Protein AF-A0A2J4XUQ4-F1 (afdb_monomer_lite)

Radius of gyration: 13.24 Å; chains: 1; bounding box: 23×13×36 Å

Foldseek 3Di:
DDKDFDDKDWDDPVQDDDPVHNVSRDDTDTDIDDD

Structure (mmCIF, N/CA/C/O backbone):
data_AF-A0A2J4XUQ4-F1
#
_entry.id   AF-A0A2J4XUQ4-F1
#
loop_
_atom_site.group_PDB
_atom_site.id
_atom_site.type_symbol
_atom_site.label_atom_id
_atom_site.label_alt_id
_atom_site.label_comp_id
_atom_site.label_asym_id
_atom_site.label_entity_id
_atom_site.label_seq_id
_atom_site.pdbx_PDB_ins_code
_atom_site.Cartn_x
_atom_site.Cartn_y
_atom_site.Cartn_z
_atom_site.occupancy
_atom_site.B_iso_or_equiv
_atom_site.auth_seq_id
_atom_site.auth_comp_id
_atom_site.auth_asym_id
_atom_site.auth_atom_id
_atom_site.pdbx_PDB_model_num
ATOM 1 N N . ARG A 1 1 ? -6.666 -3.596 24.503 1.00 79.81 1 ARG A N 1
ATOM 2 C CA . ARG A 1 1 ? -7.524 -3.102 23.404 1.00 79.81 1 ARG A CA 1
ATOM 3 C C . ARG A 1 1 ? -7.202 -3.962 22.205 1.00 79.81 1 ARG A C 1
ATOM 5 O O . ARG A 1 1 ? -6.051 -3.944 21.782 1.00 79.81 1 ARG A O 1
ATOM 12 N N . ASP A 1 2 ? -8.156 -4.759 21.750 1.00 93.88 2 ASP A N 1
ATOM 13 C CA . ASP A 1 2 ? -7.958 -5.635 20.599 1.00 93.88 2 ASP A CA 1
ATOM 14 C C . ASP A 1 2 ? -8.100 -4.843 19.300 1.00 93.88 2 ASP A C 1
ATOM 16 O O . ASP A 1 2 ? -8.792 -3.822 19.245 1.00 93.88 2 ASP A O 1
ATOM 20 N N . VAL A 1 3 ? -7.424 -5.300 18.249 1.00 96.44 3 VAL A N 1
ATOM 21 C CA . VAL A 1 3 ? -7.456 -4.664 16.931 1.00 96.44 3 VAL A CA 1
ATOM 22 C C . VAL A 1 3 ? -7.889 -5.690 15.901 1.00 96.44 3 VAL A C 1
ATOM 24 O O . VAL A 1 3 ? -7.326 -6.777 15.812 1.00 96.44 3 VAL A O 1
ATOM 27 N N . GLN A 1 4 ? -8.888 -5.331 15.102 1.00 97.12 4 GLN A N 1
ATOM 28 C CA . GLN A 1 4 ? -9.321 -6.113 13.953 1.00 97.12 4 GLN A CA 1
ATOM 29 C C . GLN A 1 4 ? -8.752 -5.504 12.671 1.00 97.12 4 GLN A C 1
ATOM 31 O O .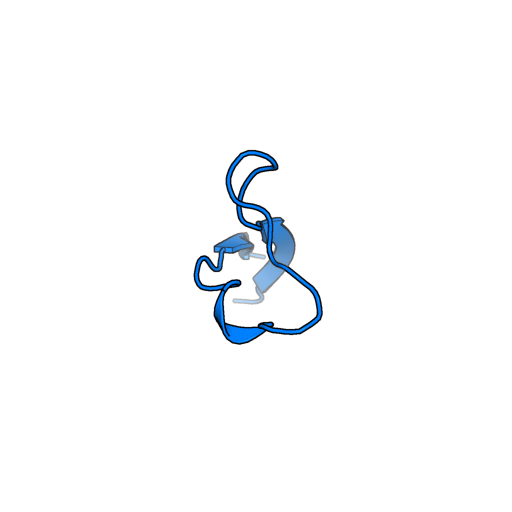 GLN A 1 4 ? -9.058 -4.352 12.352 1.00 97.12 4 GLN A O 1
ATOM 36 N N . PHE A 1 5 ? -7.989 -6.288 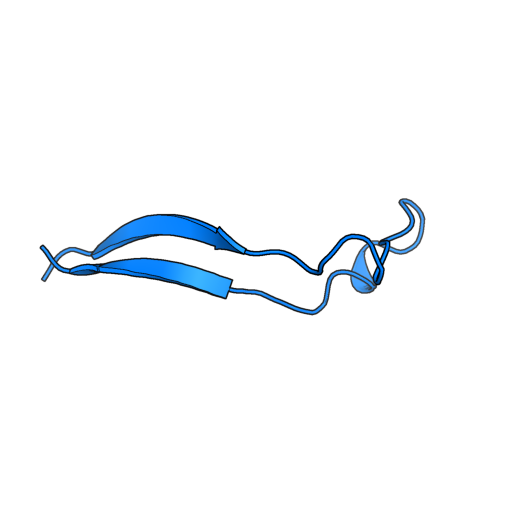11.908 1.00 96.62 5 PHE A N 1
ATOM 37 C CA . PHE A 1 5 ? -7.583 -5.940 10.545 1.00 96.62 5 PHE A CA 1
ATOM 38 C C . PHE A 1 5 ? -8.757 -6.185 9.599 1.00 96.62 5 PHE A C 1
ATOM 40 O O . PHE A 1 5 ? -9.184 -7.324 9.418 1.00 96.62 5 PHE A O 1
ATOM 47 N N . LYS A 1 6 ? -9.325 -5.113 9.047 1.00 97.25 6 LYS A N 1
ATOM 48 C CA . LYS A 1 6 ? -10.494 -5.187 8.162 1.00 97.25 6 LYS A CA 1
ATOM 49 C C . LYS A 1 6 ? -10.101 -5.257 6.697 1.00 97.25 6 LYS A C 1
ATOM 51 O O . LYS A 1 6 ? -10.721 -6.003 5.952 1.00 97.25 6 LYS A O 1
ATOM 56 N N . GLU A 1 7 ? -9.074 -4.512 6.308 1.00 97.88 7 GLU A N 1
ATOM 57 C CA . GLU A 1 7 ? -8.654 -4.415 4.914 1.00 97.88 7 GLU A CA 1
ATOM 58 C C . GLU A 1 7 ? -7.141 -4.235 4.811 1.00 97.88 7 GLU A C 1
ATOM 60 O O . GLU A 1 7 ? -6.525 -3.622 5.687 1.00 97.88 7 GLU A O 1
ATOM 65 N N . GLN A 1 8 ? -6.557 -4.765 3.737 1.00 97.62 8 GLN A N 1
ATOM 66 C CA . GLN A 1 8 ? -5.174 -4.522 3.347 1.00 97.62 8 GLN A CA 1
ATOM 67 C C . GLN A 1 8 ? -5.164 -3.755 2.028 1.00 97.62 8 GLN A C 1
ATOM 69 O O . GLN A 1 8 ? -5.661 -4.243 1.015 1.00 97.62 8 GLN A O 1
ATOM 74 N N . PHE A 1 9 ? -4.531 -2.590 2.035 1.00 97.88 9 PHE A N 1
ATOM 75 C CA . PHE A 1 9 ? -4.355 -1.771 0.847 1.00 97.88 9 PHE A CA 1
ATOM 76 C C . PHE A 1 9 ? -3.093 -2.176 0.084 1.00 97.88 9 PHE A C 1
ATOM 78 O O . PHE A 1 9 ? -2.103 -2.649 0.658 1.00 97.88 9 PHE A O 1
ATOM 85 N N . ARG A 1 10 ? -3.129 -1.961 -1.230 1.00 97.62 10 ARG A N 1
ATOM 86 C CA . ARG A 1 10 ? -2.008 -2.149 -2.152 1.00 97.62 10 ARG A CA 1
ATOM 87 C C . ARG A 1 10 ? -1.888 -0.935 -3.066 1.00 97.62 10 ARG A C 1
ATOM 89 O O . ARG A 1 10 ? -2.748 -0.061 -3.060 1.00 97.62 10 ARG A O 1
ATOM 96 N N . GLN A 1 11 ? -0.785 -0.893 -3.802 1.00 97.75 11 GLN A N 1
ATOM 97 C CA . GLN A 1 11 ? -0.577 0.066 -4.883 1.00 97.75 11 GLN A CA 1
ATOM 98 C C . GLN A 1 11 ? -1.705 -0.081 -5.906 1.00 97.75 11 GLN A C 1
ATOM 100 O O . GLN A 1 11 ? -2.166 -1.203 -6.140 1.00 97.75 11 GLN A O 1
ATOM 105 N N . ASP A 1 12 ? -2.155 1.040 -6.458 1.00 97.50 12 ASP A N 1
ATOM 106 C CA . ASP A 1 12 ? -3.220 1.053 -7.455 1.00 97.50 12 ASP A CA 1
ATOM 107 C C . ASP A 1 12 ? -2.715 0.495 -8.803 1.00 97.50 12 ASP A C 1
ATOM 109 O O . ASP A 1 12 ? -1.519 0.246 -8.990 1.00 97.50 12 ASP A O 1
ATOM 113 N N . ALA A 1 13 ? -3.628 0.217 -9.731 1.00 97.25 13 ALA A N 1
ATOM 114 C CA . ALA A 1 13 ? -3.343 -0.493 -10.976 1.00 97.25 13 ALA A CA 1
ATOM 115 C C . ALA A 1 13 ? -2.386 0.258 -11.924 1.00 97.25 13 ALA A C 1
ATOM 117 O O . ALA A 1 13 ? -1.755 -0.370 -12.775 1.00 97.25 13 ALA A O 1
ATOM 118 N N . ASP A 1 14 ? -2.245 1.575 -11.768 1.00 97.94 14 ASP A N 1
ATOM 119 C CA . ASP A 1 14 ? -1.262 2.412 -12.466 1.00 97.94 14 ASP A CA 1
ATOM 120 C C . ASP A 1 14 ? 0.183 2.213 -11.954 1.00 97.94 14 ASP A C 1
ATOM 122 O O . ASP A 1 14 ? 1.132 2.668 -12.591 1.00 97.94 14 ASP A O 1
ATOM 126 N N . HIS A 1 15 ? 0.364 1.454 -10.867 1.00 97.81 15 HIS A N 1
ATOM 127 C CA . HIS A 1 15 ? 1.650 1.055 -10.288 1.00 97.81 15 HIS A CA 1
ATOM 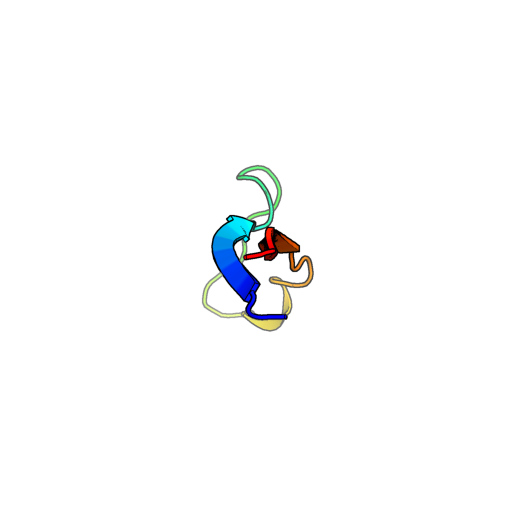128 C C . HIS A 1 15 ? 1.802 -0.482 -10.277 1.00 97.81 15 HIS A C 1
ATOM 130 O O . HIS A 1 15 ? 1.850 -1.107 -9.205 1.00 97.81 15 HIS A O 1
ATOM 136 N N . PRO A 1 16 ? 1.869 -1.134 -11.456 1.00 96.94 16 PRO A N 1
ATOM 137 C CA . PRO A 1 16 ? 1.934 -2.586 -11.539 1.00 96.94 16 PRO A CA 1
ATOM 138 C C . PRO A 1 16 ? 3.234 -3.125 -10.934 1.00 96.94 16 PRO A C 1
ATOM 140 O O . PRO A 1 16 ? 4.313 -2.557 -11.101 1.00 96.94 16 PRO A O 1
ATOM 143 N N . VAL A 1 17 ? 3.140 -4.281 -10.279 1.00 97.81 17 VAL A N 1
ATOM 144 C CA . VAL A 1 17 ? 4.301 -5.022 -9.772 1.00 97.81 17 VAL A CA 1
ATOM 145 C C . VAL A 1 17 ? 4.512 -6.237 -10.660 1.00 97.81 17 VAL A C 1
ATOM 147 O O . VAL A 1 17 ? 3.678 -7.142 -10.699 1.00 97.81 17 VAL A O 1
ATOM 150 N N . ILE A 1 18 ? 5.618 -6.251 -11.400 1.00 97.69 18 ILE A N 1
ATOM 151 C CA . ILE A 1 18 ? 5.974 -7.380 -12.261 1.00 97.69 18 ILE A CA 1
ATOM 152 C C . ILE A 1 18 ? 6.436 -8.574 -11.415 1.00 97.69 18 ILE A C 1
ATOM 154 O O . ILE A 1 18 ? 7.164 -8.417 -10.437 1.00 97.69 18 ILE A O 1
ATOM 158 N N . ALA A 1 19 ? 6.044 -9.788 -11.808 1.00 97.44 19 ALA A N 1
ATOM 159 C CA . ALA A 1 19 ? 6.314 -11.005 -11.036 1.0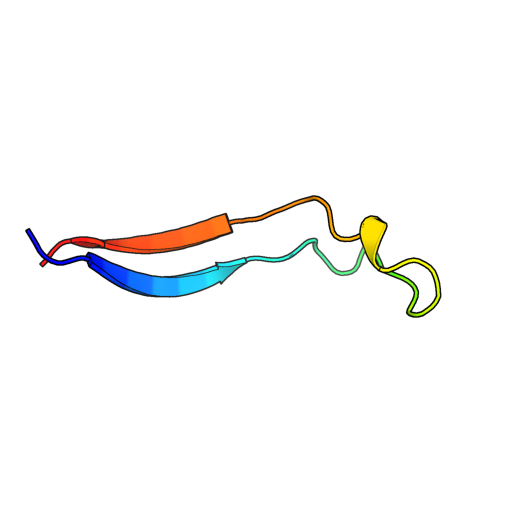0 97.44 19 ALA A CA 1
ATOM 160 C C . ALA A 1 19 ? 7.813 -11.292 -10.820 1.00 97.44 19 ALA A C 1
ATOM 162 O O . ALA A 1 19 ? 8.185 -11.908 -9.827 1.00 97.44 19 ALA A O 1
ATOM 163 N N . THR A 1 20 ? 8.676 -10.839 -11.733 1.00 98.25 20 THR A N 1
ATOM 164 C CA . THR A 1 20 ? 10.135 -11.014 -11.654 1.00 98.25 20 THR A CA 1
ATOM 165 C C . THR A 1 20 ? 10.834 -9.972 -10.778 1.00 98.25 20 THR A C 1
ATOM 167 O O . THR A 1 20 ? 12.045 -10.062 -10.607 1.00 98.25 20 THR A O 1
ATOM 170 N N . TYR A 1 21 ? 10.105 -8.980 -10.256 1.00 97.88 21 TYR A N 1
ATOM 171 C CA . TYR A 1 21 ? 10.629 -7.939 -9.368 1.00 97.88 21 TYR A CA 1
ATOM 172 C C . TYR A 1 21 ? 9.626 -7.644 -8.234 1.00 97.88 21 TYR A C 1
ATOM 174 O O . TYR A 1 21 ? 8.968 -6.596 -8.221 1.00 97.88 21 TYR A O 1
ATOM 182 N N . PRO A 1 22 ? 9.437 -8.592 -7.296 1.00 97.19 22 PRO A N 1
ATOM 183 C CA . PRO A 1 22 ? 8.480 -8.458 -6.195 1.00 97.19 22 PRO A CA 1
ATOM 184 C C . PRO A 1 22 ? 8.781 -7.279 -5.257 1.00 97.19 22 PRO A C 1
ATOM 186 O O . PRO A 1 22 ? 7.873 -6.771 -4.596 1.00 97.19 22 PRO A O 1
ATOM 189 N N . GLU A 1 23 ? 10.029 -6.814 -5.214 1.00 97.94 23 GLU A N 1
ATOM 190 C CA . GLU A 1 23 ? 10.480 -5.658 -4.438 1.00 97.94 23 GLU A CA 1
ATOM 191 C C . GLU A 1 23 ? 9.764 -4.363 -4.853 1.00 97.94 23 GLU A C 1
ATOM 193 O O . GLU A 1 23 ? 9.636 -3.442 -4.046 1.00 97.94 23 GLU A O 1
ATOM 198 N N . GLY A 1 24 ? 9.224 -4.311 -6.078 1.00 97.25 24 GLY A N 1
ATOM 199 C CA . GLY A 1 24 ? 8.410 -3.200 -6.573 1.00 97.25 24 GLY A CA 1
ATOM 200 C C . GLY A 1 24 ? 7.083 -3.008 -5.828 1.00 97.25 24 GLY A C 1
ATOM 201 O O . GLY A 1 24 ? 6.465 -1.949 -5.941 1.00 97.25 24 GLY A O 1
ATOM 202 N N . LEU A 1 25 ? 6.632 -3.986 -5.032 1.00 97.81 25 LEU A N 1
ATOM 203 C CA . LEU A 1 25 ? 5.538 -3.772 -4.088 1.00 97.81 25 LEU A CA 1
ATOM 204 C C . LEU A 1 25 ? 6.088 -3.065 -2.846 1.00 97.81 25 LEU A C 1
ATOM 206 O O . LEU A 1 25 ? 6.388 -3.722 -1.848 1.00 97.81 25 LEU A O 1
ATOM 210 N N . TYR A 1 26 ? 6.166 -1.734 -2.851 1.00 96.88 26 TYR A N 1
ATOM 211 C CA . TYR A 1 26 ? 6.727 -0.974 -1.727 1.00 96.88 26 TYR A CA 1
ATOM 212 C C . TYR A 1 26 ? 5.648 -0.397 -0.804 1.00 96.88 26 TYR A C 1
ATOM 214 O O . TYR A 1 26 ? 5.761 -0.550 0.411 1.00 96.88 26 TYR A O 1
ATOM 222 N N . LEU A 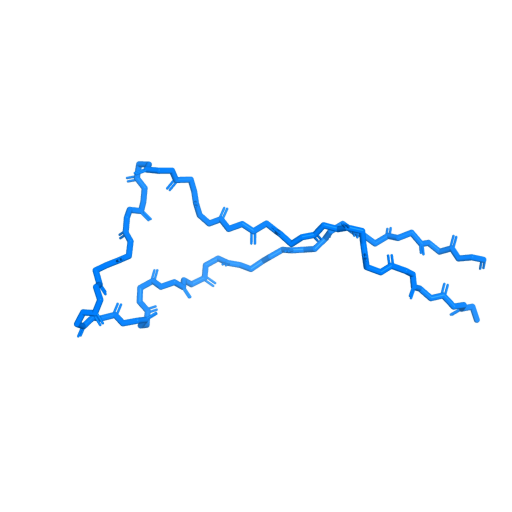1 27 ? 4.540 0.139 -1.328 1.00 98.00 27 LEU A N 1
ATOM 223 C CA . LEU A 1 27 ? 3.477 0.719 -0.495 1.00 98.00 27 LEU A CA 1
ATO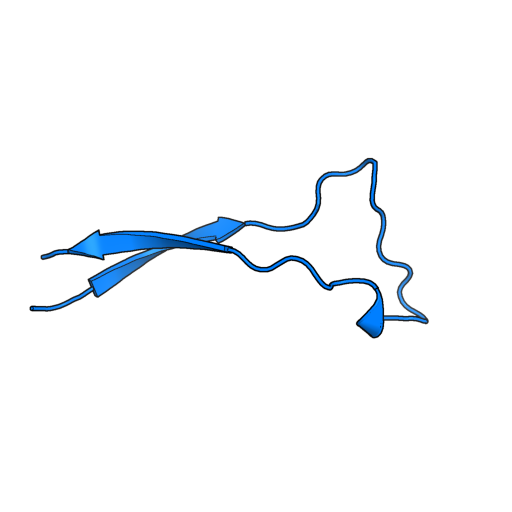M 224 C C . LEU A 1 27 ? 2.748 -0.364 0.324 1.00 98.00 27 LEU A C 1
ATOM 226 O O . LEU A 1 27 ? 2.459 -1.458 -0.176 1.00 98.00 27 LEU A O 1
ATOM 230 N N . LYS A 1 28 ? 2.487 -0.077 1.606 1.00 97.50 28 LYS A N 1
ATOM 231 C CA . LYS A 1 28 ? 1.785 -0.957 2.556 1.00 97.50 28 LYS A CA 1
ATOM 232 C C . LYS A 1 28 ? 0.759 -0.145 3.339 1.00 97.50 28 LYS A C 1
ATOM 234 O O . LYS A 1 28 ? 1.075 0.948 3.799 1.00 97.50 28 LYS A O 1
ATOM 239 N N . GLY A 1 29 ? -0.435 -0.695 3.535 1.00 97.94 29 GLY A N 1
ATOM 240 C CA . GLY A 1 29 ? -1.465 -0.069 4.358 1.00 97.94 29 GLY A CA 1
ATOM 241 C C . GLY A 1 29 ? -2.489 -1.079 4.860 1.00 97.94 29 GLY A C 1
ATOM 242 O O . GLY A 1 29 ? -2.739 -2.089 4.205 1.00 97.94 29 GLY A O 1
ATOM 243 N N . PHE A 1 30 ? -3.084 -0.787 6.015 1.00 98.25 30 PHE A N 1
ATOM 244 C CA . PHE A 1 30 ? -4.171 -1.569 6.599 1.00 98.25 30 PHE A CA 1
ATOM 245 C C . PHE A 1 30 ? -5.254 -0.648 7.158 1.00 98.25 30 PHE A C 1
ATOM 247 O O . PHE A 1 30 ? -4.944 0.379 7.763 1.00 98.25 30 PHE A O 1
ATOM 254 N N . ALA A 1 31 ? -6.516 -1.047 7.011 1.00 97.88 31 ALA A N 1
ATOM 255 C CA . ALA A 1 31 ? -7.621 -0.475 7.769 1.00 97.88 31 ALA A CA 1
ATOM 256 C C . ALA A 1 31 ? -7.845 -1.308 9.035 1.00 97.88 31 ALA A C 1
ATOM 258 O O . ALA A 1 31 ? -8.162 -2.501 8.966 1.00 97.88 31 ALA A O 1
ATOM 259 N N . CYS A 1 32 ? -7.700 -0.672 10.194 1.00 97.75 32 CYS A N 1
ATOM 260 C CA . CYS A 1 32 ? -7.805 -1.324 11.494 1.00 97.75 32 CYS A CA 1
ATOM 261 C C . CYS A 1 32 ? -8.952 -0.732 12.312 1.00 97.75 32 CYS A C 1
ATOM 263 O O . CYS A 1 32 ? -9.104 0.487 12.392 1.00 97.75 32 CYS A O 1
ATOM 265 N N . ARG A 1 33 ? -9.729 -1.595 12.972 1.00 97.00 33 ARG A N 1
ATOM 266 C CA . ARG A 1 33 ? -10.763 -1.189 13.930 1.00 97.00 33 ARG A CA 1
ATOM 267 C C . ARG A 1 33 ? -10.364 -1.617 15.337 1.00 97.00 33 ARG A C 1
ATOM 269 O O . ARG A 1 33 ? -10.094 -2.792 15.567 1.00 97.00 33 ARG A O 1
ATOM 276 N N . ILE A 1 34 ? -10.369 -0.667 16.267 1.00 96.50 34 ILE A N 1
ATOM 277 C CA . ILE A 1 34 ? -10.206 -0.937 17.699 1.00 96.50 34 ILE A CA 1
ATOM 278 C C . ILE A 1 34 ? -11.509 -1.535 18.247 1.00 96.50 34 ILE A C 1
ATOM 280 O O . ILE A 1 34 ? -12.588 -1.029 17.922 1.00 96.50 34 ILE A O 1
ATOM 284 N N . MET A 1 35 ? -11.400 -2.592 19.056 1.00 89.56 35 MET A N 1
ATOM 285 C CA . MET A 1 35 ? -12.510 -3.155 19.837 1.00 89.56 35 MET A CA 1
ATOM 286 C C . MET A 1 35 ? -12.576 -2.570 21.245 1.00 89.56 35 MET A C 1
ATOM 288 O O . MET A 1 35 ? -11.502 -2.303 21.842 1.00 89.56 35 MET A O 1
#

pLDDT: mean 96.68, std 3.26, range [79.81, 98.25]

Organism: NCBI:txid1134687

Sequence (35 aa):
RDVQFKEQFRQDADHPVIATYPEGLYLKGFACRIM

Secondary structure (DSSP, 8-state):
--EEEEEEE---TTS---TT-GGG----EEEEEE-